Protein 5DE3 (pdb70)

Organism: Chlamydomonas reinhardtii (NCBI:txid3055)

Secondary structure (DSSP, 8-state):
-EEEEE--TTSSHHHHHHHHTT---TT----SSEEEEEEEETTEEEEEEEE---GGGGGGGGGG-TT--EEEEEEETT-GGGHHHHHHHHHHHHT-GGGTT--EEEEEE-TTSTTPPPHHHHHHHTTGGG--SS-EEEEE--TTT-TTHHHHHHHHHHHHS-----

Structure (mmCIF, N/CA/C/O backbone):
data_5DE3
#
_entry.id   5DE3
#
_cell.length_a   41.840
_cell.length_b   43.330
_cell.length_c   80.850
_cell.angle_alpha   90.000
_cell.angle_beta   90.000
_cell.angle_gamma   90.000
#
_symmetry.space_group_name_H-M   'P 21 21 21'
#
loop_
_entity.id
_entity.type
_entity.pdbx_description
1 polymer 'ADP-ribosylation factor-like protein 3'
2 non-polymer 'PHOSPHOAMINOPHOSPHONIC ACID-GUANYLATE ESTER'
3 non-polymer 'MAGNESIUM ION'
4 water water
#
loop_
_atom_site.group_PDB
_atom_site.id
_atom_site.type_symbol
_atom_site.label_atom_id
_atom_site.label_alt_id
_atom_site.label_comp_id
_atom_site.label_asym_id
_atom_site.label_entity_id
_atom_site.label_seq_id
_atom_site.pdbx_PDB_ins_code
_atom_site.Cartn_x
_atom_site.Cartn_y
_atom_site.Cartn_z
_atom_site.occupancy
_atom_site.B_iso_or_equiv
_atom_site.auth_seq_id
_atom_site.auth_comp_id
_atom_site.auth_asym_id
_atom_site.auth_atom_id
_atom_site.pdbx_PDB_model_num
ATOM 1 N N . ALA A 1 1 ? 12.883 54.496 -1.913 1.00 31.97 17 ALA A N 1
ATOM 2 C CA . ALA A 1 1 ? 13.788 53.679 -1.102 1.00 28.42 17 ALA A CA 1
ATOM 3 C C . ALA A 1 1 ? 13.164 52.327 -0.787 1.00 26.07 17 ALA A C 1
ATOM 4 O O . ALA A 1 1 ? 11.961 52.242 -0.561 1.00 27.38 17 ALA A O 1
ATOM 6 N N . ARG A 1 2 ? 13.983 51.278 -0.775 1.00 22.42 18 ARG A N 1
ATOM 7 C CA . ARG A 1 2 ? 13.520 49.927 -0.467 1.00 22.19 18 ARG A CA 1
ATOM 8 C C . ARG A 1 2 ? 13.785 49.609 1.003 1.00 20.46 18 ARG A C 1
ATOM 9 O O . ARG A 1 2 ? 14.933 49.641 1.454 1.00 22.46 18 ARG A O 1
ATOM 17 N N . ILE A 1 3 ? 12.702 49.327 1.728 1.00 18.92 19 ILE A N 1
ATOM 18 C CA . ILE A 1 3 ? 12.730 49.067 3.178 1.00 20.50 19 ILE A CA 1
ATOM 19 C C . ILE A 1 3 ? 12.422 47.600 3.462 1.00 20.07 19 ILE A C 1
ATOM 20 O O . ILE A 1 3 ? 11.465 47.046 2.926 1.00 20.30 19 ILE A O 1
ATOM 25 N N . LEU A 1 4 ? 13.240 46.961 4.292 1.00 18.21 20 LEU A N 1
ATOM 26 C CA . LEU A 1 4 ? 13.046 45.567 4.667 1.00 17.66 20 LEU A CA 1
ATOM 27 C C . LEU A 1 4 ? 12.634 45.479 6.145 1.00 16.40 20 LEU A C 1
ATOM 28 O O . LEU A 1 4 ? 13.327 46.059 7.001 1.00 17.22 20 LEU A O 1
ATOM 33 N N . VAL A 1 5 ? 11.533 44.786 6.444 1.00 17.41 21 VAL A N 1
ATOM 34 C CA . VAL A 1 5 ? 11.027 44.628 7.825 1.00 15.78 21 VAL A CA 1
ATOM 35 C C . VAL A 1 5 ? 11.148 43.165 8.275 1.00 17.73 21 VAL A C 1
ATOM 36 O O . VAL A 1 5 ? 10.500 42.265 7.709 1.00 17.99 21 VAL A O 1
ATOM 40 N N . LEU A 1 6 ? 12.005 42.938 9.277 1.00 14.70 22 LEU A N 1
ATOM 41 C CA . LEU A 1 6 ? 12.291 41.611 9.823 1.00 15.10 22 LEU A CA 1
ATOM 42 C C . LEU A 1 6 ? 12.034 41.581 11.341 1.00 14.54 22 LEU A C 1
ATOM 43 O O . LEU A 1 6 ? 11.732 42.617 11.953 1.00 13.64 22 LEU A O 1
ATOM 48 N N . GLY A 1 7 ? 12.159 40.392 11.937 1.00 14.58 23 GLY A N 1
ATOM 49 C CA . GLY A 1 7 ? 11.836 40.153 13.341 1.00 17.12 23 GLY A CA 1
ATOM 50 C C . GLY A 1 7 ? 11.135 38.808 13.533 1.00 15.89 23 GLY A C 1
ATOM 51 O O . GLY A 1 7 ? 10.624 38.236 12.552 1.00 16.36 23 GLY A O 1
ATOM 52 N N . LEU A 1 8 ? 11.124 38.280 14.760 1.00 17.15 24 LEU A N 1
ATOM 53 C CA . LEU A 1 8 ? 10.483 36.980 15.024 1.00 18.17 24 LEU A CA 1
ATOM 54 C C . LEU A 1 8 ? 8.977 36.978 14.698 1.00 19.65 24 LEU A C 1
ATOM 55 O O . LEU A 1 8 ? 8.325 38.031 14.663 1.00 18.72 24 LEU A O 1
ATOM 60 N N . ASP A 1 9 ? 8.441 35.783 14.463 1.00 22.53 25 ASP A N 1
ATOM 61 C CA . ASP A 1 9 ? 6.989 35.605 14.392 1.00 21.19 25 ASP A CA 1
ATOM 62 C C . ASP A 1 9 ? 6.323 36.199 15.643 1.00 22.68 25 ASP A C 1
ATOM 63 O O . ASP A 1 9 ? 6.894 36.133 16.743 1.00 22.80 25 ASP A O 1
ATOM 68 N N . ASN A 1 10 ? 5.153 36.815 15.449 1.00 21.58 26 ASN A N 1
ATOM 69 C CA . ASN A 1 10 ? 4.329 37.433 16.496 1.00 21.49 26 ASN A CA 1
ATOM 70 C C . ASN A 1 10 ? 4.837 38.787 17.043 1.00 20.38 26 ASN A C 1
ATOM 71 O O . ASN A 1 10 ? 4.245 39.338 17.973 1.00 21.19 26 ASN A O 1
ATOM 76 N N . ALA A 1 11 ? 5.907 39.340 16.459 1.00 18.35 27 ALA A N 1
ATOM 77 C CA . ALA A 1 11 ? 6.484 40.603 16.961 1.00 17.11 27 ALA A CA 1
ATOM 78 C C . ALA A 1 11 ? 5.610 41.813 16.656 1.00 17.79 27 ALA A C 1
ATOM 79 O O . ALA A 1 11 ? 5.616 42.805 17.408 1.00 17.14 27 ALA A O 1
ATOM 81 N N . GLY A 1 12 ? 4.873 41.716 15.546 1.00 18.89 28 GLY A N 1
ATOM 82 C CA . GLY A 1 12 ? 3.943 42.755 15.129 1.00 20.95 28 GLY A CA 1
ATOM 83 C C . GLY A 1 12 ? 4.274 43.492 13.838 1.00 18.04 28 GLY A C 1
ATOM 84 O O . GLY A 1 12 ? 3.821 44.626 13.634 1.00 20.73 28 GLY A O 1
ATOM 85 N N . LYS A 1 13 ? 5.036 42.842 12.968 1.00 18.49 29 LYS A N 1
ATOM 86 C CA . LYS A 1 13 ? 5.478 43.434 11.701 1.00 17.68 29 LYS A CA 1
ATOM 87 C C . LYS A 1 13 ? 4.319 43.855 10.775 1.00 20.01 29 LYS A C 1
ATOM 88 O O . LYS A 1 13 ? 4.303 44.976 10.249 1.00 20.18 29 LYS A O 1
ATOM 94 N N . THR A 1 14 ? 3.354 42.961 10.580 1.00 21.81 30 THR A N 1
ATOM 95 C CA . THR A 1 14 ? 2.260 43.242 9.658 1.00 22.16 30 THR A CA 1
ATOM 96 C C . THR A 1 14 ? 1.296 44.283 10.246 1.00 22.42 30 THR A C 1
ATOM 97 O O . THR A 1 14 ? 0.770 45.143 9.523 1.00 22.81 30 THR A O 1
ATOM 101 N N . THR A 1 15 ? 1.086 44.222 11.559 1.00 21.10 31 THR A N 1
ATOM 102 C CA . THR A 1 15 ? 0.264 45.211 12.245 1.00 22.79 31 THR A CA 1
ATOM 103 C C . THR A 1 15 ? 0.857 46.624 12.104 1.00 22.22 31 THR A C 1
ATOM 104 O O . THR A 1 15 ? 0.117 47.586 11.855 1.00 23.60 31 THR A O 1
ATOM 108 N N . ILE A 1 16 ? 2.187 46.752 12.210 1.00 21.23 32 ILE A N 1
ATOM 109 C CA . ILE A 1 16 ? 2.838 48.051 12.041 1.00 21.57 32 ILE A CA 1
ATOM 110 C C . ILE A 1 16 ? 2.609 48.564 10.616 1.00 23.82 32 ILE A C 1
ATOM 111 O O . ILE A 1 16 ? 2.255 49.728 10.418 1.00 23.17 32 ILE A O 1
ATOM 116 N N . LEU A 1 17 ? 2.779 47.692 9.632 1.00 22.44 33 LEU A N 1
ATOM 117 C CA . LEU A 1 17 ? 2.620 48.110 8.240 1.00 25.33 33 LEU A CA 1
ATOM 118 C C . LEU A 1 17 ? 1.185 48.584 7.954 1.00 28.90 33 LEU A C 1
ATOM 119 O O . LEU A 1 17 ? 0.987 49.617 7.315 1.00 26.77 33 LEU A O 1
ATOM 124 N N . LYS A 1 18 ? 0.191 47.857 8.457 1.00 27.71 34 LYS A N 1
ATOM 125 C CA . LYS A 1 18 ? -1.208 48.255 8.251 1.00 30.32 34 LYS A CA 1
ATOM 126 C C . LYS A 1 18 ? -1.557 49.533 9.018 1.00 34.82 34 LYS A C 1
ATOM 127 O O . LYS A 1 18 ? -2.334 50.357 8.541 1.00 32.98 34 LYS A O 1
ATOM 133 N N . ALA A 1 19 ? -0.976 49.702 10.201 1.00 26.87 35 ALA A N 1
ATOM 134 C CA . ALA A 1 19 ? -1.137 50.938 10.950 1.00 27.09 35 ALA A CA 1
ATOM 135 C C . ALA A 1 19 ? -0.576 52.137 10.175 1.00 30.81 35 ALA A C 1
ATOM 136 O O . ALA A 1 19 ? -1.185 53.208 10.158 1.00 33.06 35 ALA A O 1
ATOM 138 N N . LEU A 1 20 ? 0.579 51.959 9.532 1.00 27.85 36 LEU A N 1
ATOM 139 C CA . LEU A 1 20 ? 1.166 53.012 8.703 1.00 29.65 36 LEU A CA 1
ATOM 140 C C . LEU A 1 20 ? 0.296 53.297 7.487 1.00 34.02 36 LEU A C 1
ATOM 141 O O . LEU A 1 20 ? 0.298 54.408 6.959 1.00 35.88 36 LEU A O 1
ATOM 146 N N . SER A 1 21 ? -0.424 52.270 7.044 1.00 33.75 37 SER A N 1
ATOM 147 C CA . SER A 1 21 ? -1.279 52.356 5.861 1.00 36.71 37 SER A CA 1
ATOM 148 C C . SER A 1 21 ? -2.714 52.766 6.200 1.00 44.52 37 SER A C 1
ATOM 149 O O . SER A 1 21 ? -3.578 52.784 5.320 1.00 48.85 37 SER A O 1
ATOM 152 N N . GLU A 1 22 ? -2.950 53.084 7.472 1.00 48.40 38 GLU A N 1
ATOM 153 C CA . GLU A 1 22 ? -4.253 53.520 7.961 1.00 53.51 38 GLU A CA 1
ATOM 154 C C . GLU A 1 22 ? -5.350 52.495 7.729 1.00 55.74 38 GLU A C 1
ATOM 155 O O . GLU A 1 22 ? -6.480 52.878 7.447 1.00 61.45 38 GLU A O 1
ATOM 161 N N . GLU A 1 23 ? -5.043 51.204 7.834 1.00 53.06 39 GLU A N 1
ATOM 162 C CA . GLU A 1 23 ? -6.036 50.174 7.530 1.00 56.39 39 GLU A CA 1
ATOM 163 C C . GLU A 1 23 ? -6.307 49.301 8.762 1.00 58.21 39 GLU A C 1
ATOM 164 O O . GLU A 1 23 ? -5.710 49.500 9.831 1.00 52.87 39 GLU A O 1
ATOM 170 N N . ASP A 1 24 ? -7.187 48.314 8.592 1.00 56.43 40 ASP A N 1
ATOM 171 C CA . ASP A 1 24 ? -7.781 47.571 9.697 1.00 56.90 40 ASP A CA 1
ATOM 172 C C . ASP A 1 24 ? -6.899 46.401 10.123 1.00 54.83 40 ASP A C 1
ATOM 173 O O . ASP A 1 24 ? 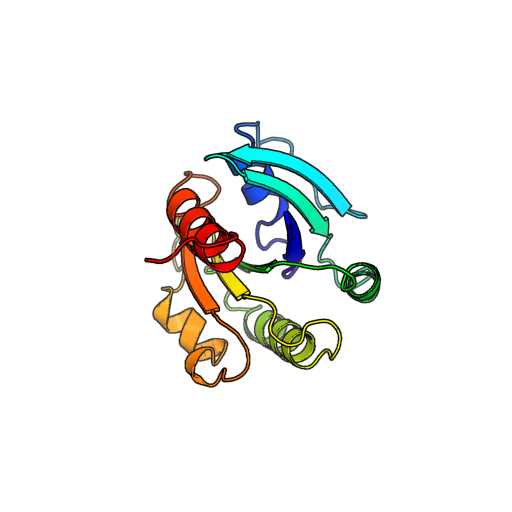-6.559 45.528 9.322 1.00 55.09 40 ASP A O 1
ATOM 178 N N . ILE A 1 25 ? -6.537 46.394 11.402 1.00 53.45 41 ILE A N 1
ATOM 179 C CA . ILE A 1 25 ? -5.684 45.346 11.944 1.00 51.86 41 ILE A CA 1
ATOM 180 C C . ILE A 1 25 ? -6.461 44.178 12.569 1.00 55.85 41 ILE A C 1
ATOM 181 O O . ILE A 1 25 ? -5.851 43.188 12.943 1.00 54.18 41 ILE A O 1
ATOM 186 N N . THR A 1 26 ? -7.788 44.287 12.668 1.00 62.05 42 THR A N 1
ATOM 187 C CA . THR A 1 26 ? -8.622 43.207 13.220 1.00 64.10 42 THR A CA 1
ATOM 188 C C . THR A 1 26 ? -8.411 41.878 12.505 1.00 64.72 42 THR A C 1
ATOM 189 O O . THR A 1 26 ? -8.489 40.816 13.117 1.00 63.22 42 THR A O 1
ATOM 193 N N . THR A 1 27 ? -8.160 41.945 11.203 1.00 55.48 43 THR A N 1
ATOM 194 C CA . THR A 1 27 ? -8.220 40.770 10.343 1.00 54.06 43 THR A CA 1
ATOM 195 C C . THR A 1 27 ? -6.854 40.228 9.921 1.00 49.83 43 THR A C 1
ATOM 196 O O . THR A 1 27 ? -6.749 39.533 8.913 1.00 50.62 43 THR A O 1
ATOM 200 N N . ILE A 1 28 ? -5.815 40.531 10.692 1.00 49.17 44 ILE A N 1
ATOM 201 C CA . ILE A 1 28 ? -4.461 40.092 10.354 1.00 45.22 44 ILE A CA 1
ATOM 202 C C . ILE A 1 28 ? -4.195 38.650 10.798 1.00 37.56 44 ILE A C 1
ATOM 203 O O . ILE A 1 28 ? -4.523 38.258 11.918 1.00 41.98 44 ILE A O 1
ATOM 208 N N . THR A 1 29 ? -3.615 37.862 9.901 1.00 37.07 45 THR A N 1
ATOM 209 C CA . THR A 1 29 ? -3.246 36.486 10.198 1.00 36.97 45 THR A CA 1
ATOM 210 C C . THR A 1 29 ? -1.734 36.319 9.990 1.00 36.68 45 THR A C 1
ATOM 211 O O . THR A 1 29 ? -1.116 37.147 9.315 1.00 31.39 45 THR A O 1
ATOM 215 N N . PRO A 1 30 ? -1.131 35.267 10.580 1.00 36.35 46 PRO A N 1
ATOM 216 C CA . PRO A 1 30 ? 0.305 35.037 10.366 1.00 33.68 46 PRO A CA 1
ATOM 217 C C . PRO A 1 30 ? 0.690 35.028 8.892 1.00 34.93 46 PRO A C 1
ATOM 218 O O . PRO A 1 30 ? -0.03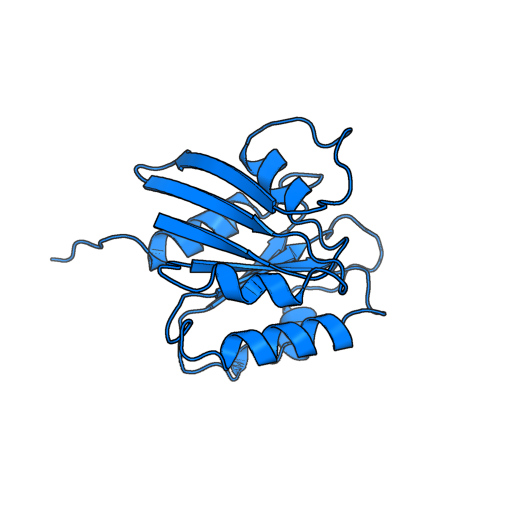2 34.475 8.060 1.00 36.87 46 PRO A O 1
ATOM 222 N N . THR A 1 31 ? 1.824 35.640 8.579 1.00 29.55 47 THR A N 1
ATOM 223 C CA . THR A 1 31 ? 2.254 35.804 7.197 1.00 28.89 47 THR A CA 1
ATOM 224 C C . THR A 1 31 ? 3.014 34.577 6.685 1.00 35.09 47 THR A C 1
ATOM 225 O O . THR A 1 31 ? 4.116 34.272 7.147 1.00 31.72 47 THR A O 1
ATOM 229 N N . GLN A 1 32 ? 2.415 33.878 5.723 1.00 43.87 48 GLN A N 1
ATOM 230 C CA . GLN A 1 32 ? 2.994 32.653 5.176 1.00 46.42 48 GLN A CA 1
ATOM 231 C C . GLN A 1 32 ? 4.201 32.906 4.276 1.00 44.64 48 GLN A C 1
ATOM 232 O O . GLN A 1 32 ? 5.155 32.119 4.273 1.00 46.37 48 GLN A O 1
ATOM 238 N N . GLY A 1 33 ? 4.157 34.002 3.520 1.00 38.33 49 GLY A N 1
ATOM 239 C CA . GLY A 1 33 ? 5.251 34.373 2.645 1.00 34.32 49 GLY A CA 1
ATOM 240 C C . GLY A 1 33 ? 5.732 35.764 3.003 1.00 35.24 49 GLY A C 1
ATOM 241 O O . GLY A 1 33 ? 6.459 35.946 3.987 1.00 26.95 49 GLY A O 1
ATOM 242 N N . PHE A 1 34 ? 5.330 36.751 2.208 1.00 29.19 50 PHE A N 1
ATOM 243 C CA . PHE A 1 34 ? 5.633 38.141 2.526 1.00 27.15 50 PHE A CA 1
ATOM 244 C C . PHE A 1 34 ? 4.595 39.111 1.973 1.00 31.90 50 PHE A C 1
ATOM 245 O O . PHE A 1 34 ? 3.775 38.744 1.122 1.00 29.84 50 PHE A O 1
ATOM 253 N N . ASN A 1 35 ? 4.615 40.338 2.490 1.00 29.49 51 ASN A N 1
ATOM 254 C CA . ASN A 1 35 ? 3.736 41.403 2.011 1.00 29.54 51 ASN A CA 1
ATOM 255 C C . ASN A 1 35 ? 4.535 42.558 1.413 1.00 29.70 51 ASN A C 1
ATOM 256 O O . ASN A 1 35 ? 5.642 42.860 1.867 1.00 26.21 51 ASN A O 1
ATOM 261 N N . ILE A 1 36 ? 3.980 43.208 0.392 1.00 24.27 52 ILE A N 1
ATOM 262 C CA . ILE A 1 36 ? 4.560 44.437 -0.138 1.00 23.51 52 ILE A CA 1
ATOM 263 C C . ILE A 1 36 ? 3.532 45.582 -0.070 1.00 28.77 52 ILE A C 1
ATOM 264 O O . ILE A 1 36 ? 2.345 45.393 -0.397 1.00 29.32 52 ILE A O 1
ATOM 269 N N . LYS A 1 37 ? 3.979 46.758 0.371 1.00 22.59 53 LYS A N 1
ATOM 270 C CA . LYS A 1 37 ? 3.138 47.960 0.383 1.00 25.49 53 LYS A CA 1
ATOM 271 C C . LYS A 1 37 ? 3.937 49.182 -0.076 1.00 26.24 53 LYS A C 1
ATOM 272 O O . LYS A 1 37 ? 5.056 49.414 0.391 1.00 24.36 53 LYS A O 1
ATOM 278 N N . SER A 1 38 ? 3.373 49.961 -0.998 1.00 28.81 54 SER A N 1
ATOM 279 C CA . SER A 1 38 ? 3.976 51.230 -1.403 1.00 29.10 54 SER A CA 1
ATOM 280 C C . SER A 1 38 ? 3.347 52.375 -0.621 1.00 34.78 54 SER A C 1
ATOM 281 O O . SER A 1 38 ? 2.121 52.455 -0.510 1.00 34.46 54 SER A O 1
ATOM 284 N N . LEU A 1 39 ? 4.188 53.255 -0.085 1.00 25.98 55 LEU A N 1
ATOM 285 C CA . LEU A 1 39 ? 3.744 54.341 0.783 1.00 31.87 55 LEU A CA 1
ATOM 286 C C . LEU A 1 39 ? 4.421 55.660 0.393 1.00 34.66 55 LEU A C 1
ATOM 287 O O . LEU A 1 39 ? 5.643 55.727 0.302 1.00 28.93 55 LEU A O 1
ATOM 292 N N . SER A 1 40 ? 3.644 56.712 0.157 1.00 38.49 56 SER A N 1
ATOM 293 C CA . SER A 1 40 ? 4.248 58.013 -0.151 1.00 40.90 56 SER A CA 1
ATOM 294 C C . SER A 1 40 ? 4.031 59.038 0.964 1.00 47.46 56 SER A C 1
ATOM 295 O O . SER A 1 40 ? 2.901 59.450 1.221 1.00 50.63 56 SER A O 1
ATOM 298 N N . ARG A 1 41 ? 5.117 59.457 1.612 1.00 42.80 57 ARG A N 1
ATOM 299 C CA . ARG A 1 41 ? 5.041 60.433 2.700 1.00 50.14 57 ARG A CA 1
ATOM 300 C C . ARG A 1 41 ? 6.211 61.423 2.681 1.00 52.17 57 ARG A C 1
ATOM 301 O O . ARG A 1 41 ? 7.365 61.028 2.506 1.00 50.01 57 ARG A O 1
ATOM 309 N N . ASP A 1 42 ? 5.899 62.706 2.863 1.00 59.22 58 ASP A N 1
ATOM 310 C CA . ASP A 1 42 ? 6.904 63.761 3.033 1.00 58.27 58 ASP A CA 1
ATOM 311 C C . ASP A 1 42 ? 7.904 63.863 1.881 1.00 55.20 58 ASP A C 1
ATOM 312 O O . ASP A 1 42 ? 9.083 64.142 2.098 1.00 52.96 58 ASP A O 1
ATOM 317 N N . GLY A 1 43 ? 7.431 63.645 0.659 1.00 43.33 59 GLY A N 1
ATOM 318 C CA . GLY A 1 43 ? 8.283 63.743 -0.512 1.00 41.55 59 GLY A CA 1
ATOM 319 C C . GLY A 1 43 ? 9.096 62.492 -0.776 1.00 43.19 59 GLY A C 1
ATOM 320 O O . GLY A 1 43 ? 10.040 62.508 -1.568 1.00 45.33 59 GLY A O 1
ATOM 321 N N . PHE A 1 44 ? 8.727 61.399 -0.117 1.00 42.51 60 PHE A N 1
ATOM 322 C CA . PHE A 1 44 ? 9.463 60.148 -0.251 1.00 42.22 60 PHE A CA 1
ATOM 323 C C . PHE A 1 44 ? 8.594 59.013 -0.778 1.00 38.54 60 PHE A C 1
ATOM 324 O O . PHE A 1 44 ? 7.422 58.902 -0.429 1.00 42.96 60 PHE A O 1
ATOM 332 N N . ASN A 1 45 ? 9.181 58.171 -1.619 1.00 37.82 61 ASN A N 1
ATOM 333 C CA . ASN A 1 45 ? 8.500 56.981 -2.111 1.00 36.91 61 ASN A CA 1
ATOM 334 C C . ASN A 1 45 ? 9.096 55.738 -1.457 1.00 36.77 61 ASN A C 1
ATOM 335 O O . ASN A 1 45 ? 10.210 55.339 -1.789 1.00 36.35 61 ASN A O 1
ATOM 340 N N . LEU A 1 46 ? 8.360 55.135 -0.526 1.00 30.47 62 LEU A N 1
ATOM 341 C CA . LEU A 1 46 ? 8.832 53.930 0.156 1.00 30.39 62 LEU A CA 1
ATOM 342 C C . LEU A 1 46 ? 8.179 52.672 -0.391 1.00 29.05 62 LEU A C 1
ATOM 343 O O . LEU A 1 46 ? 6.954 52.600 -0.511 1.00 34.26 62 LEU A O 1
ATOM 348 N N . LYS A 1 47 ? 9.000 51.683 -0.714 1.00 21.69 63 LYS A N 1
ATOM 349 C CA . LYS A 1 47 ? 8.518 50.361 -1.062 1.00 22.96 63 LYS A CA 1
ATOM 350 C C . LYS A 1 47 ? 8.910 49.411 0.067 1.00 21.84 63 LYS A C 1
ATOM 351 O O . LYS A 1 47 ? 10.102 49.143 0.274 1.00 22.0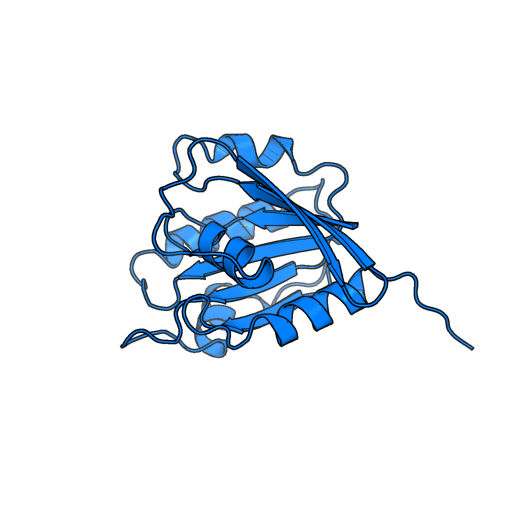0 63 LYS A O 1
ATOM 357 N N . ILE A 1 48 ? 7.912 48.909 0.788 1.00 21.64 64 ILE A N 1
ATOM 358 C CA . ILE A 1 48 ? 8.174 48.188 2.040 1.00 18.74 64 ILE A CA 1
ATOM 359 C C . ILE A 1 48 ? 7.864 46.698 1.927 1.00 20.20 64 ILE A C 1
ATOM 360 O O . ILE A 1 48 ? 6.745 46.305 1.550 1.00 23.17 64 ILE A O 1
ATOM 365 N N . TRP A 1 49 ? 8.863 45.879 2.272 1.00 20.85 65 TRP A N 1
ATOM 366 C CA . TRP A 1 49 ? 8.772 44.431 2.251 1.00 22.05 65 TRP A CA 1
ATOM 367 C C . TRP A 1 49 ? 8.680 43.864 3.685 1.00 21.78 65 TRP A C 1
ATOM 368 O O . TRP A 1 49 ? 9.625 44.013 4.467 1.00 23.38 65 TRP A O 1
ATOM 379 N N . ASP A 1 50 ? 7.551 43.236 4.024 1.00 22.24 66 ASP A N 1
ATOM 380 C CA . ASP A 1 50 ? 7.287 42.635 5.343 1.00 23.44 66 ASP A CA 1
ATOM 381 C C . ASP A 1 50 ? 7.347 41.100 5.236 1.00 25.08 66 ASP A C 1
ATOM 382 O O . ASP A 1 50 ? 6.430 40.486 4.685 1.00 27.55 66 ASP A O 1
ATOM 387 N N . ILE A 1 51 ? 8.428 40.484 5.728 1.00 21.66 67 ILE A N 1
ATOM 388 C CA . ILE A 1 51 ? 8.660 39.044 5.527 1.00 22.40 67 ILE A CA 1
ATOM 389 C C . ILE A 1 51 ? 8.195 38.230 6.735 1.00 25.81 67 ILE A C 1
ATOM 390 O O . ILE A 1 51 ? 8.451 38.618 7.877 1.00 26.15 67 ILE A O 1
ATOM 395 N N . GLY A 1 52 ? 7.534 37.096 6.504 1.00 24.49 68 GLY A N 1
ATOM 396 C CA . GLY A 1 52 ? 7.073 36.255 7.604 1.00 24.87 68 GLY A CA 1
ATOM 397 C C . GLY A 1 52 ? 8.222 35.770 8.479 1.00 21.52 68 GLY A C 1
ATOM 398 O O . GLY A 1 52 ? 9.302 35.492 7.963 1.00 22.98 68 GLY A O 1
ATOM 399 N N . GLY A 1 53 ? 7.995 35.674 9.790 1.00 21.18 69 GLY A N 1
ATOM 400 C CA . GLY A 1 53 ? 9.074 35.368 10.728 1.00 22.72 69 GLY A CA 1
ATOM 401 C C . GLY A 1 53 ? 9.120 33.987 11.366 1.00 26.09 69 GLY A C 1
ATOM 402 O O . GLY A 1 53 ? 10.009 33.729 12.174 1.00 23.74 69 GLY A O 1
ATOM 403 N N . GLN A 1 54 ? 8.174 33.103 11.043 1.00 24.49 70 GLN A N 1
ATOM 404 C CA . GLN A 1 54 ? 8.219 31.734 11.575 1.00 26.24 70 GLN A CA 1
ATOM 405 C C . GLN A 1 54 ? 9.531 31.065 11.180 1.00 29.92 70 GLN A C 1
ATOM 406 O O . GLN A 1 54 ? 10.014 31.273 10.072 1.00 27.61 70 GLN A O 1
ATOM 412 N N . LYS A 1 55 ? 10.113 30.271 12.081 1.00 32.52 71 LYS A N 1
ATOM 413 C CA . LYS A 1 55 ? 11.451 29.715 11.850 1.00 32.03 71 LYS A CA 1
ATOM 414 C C . LYS A 1 55 ? 11.553 28.898 10.564 1.00 35.36 71 LYS A C 1
ATOM 415 O O . LYS A 1 55 ? 12.606 28.874 9.928 1.00 36.79 71 LYS A O 1
ATOM 421 N N . SER A 1 56 ? 10.458 28.243 10.185 1.00 36.98 72 SER A N 1
ATOM 422 C CA . SER A 1 56 ? 10.454 27.361 9.018 1.00 43.48 72 SER A CA 1
ATOM 423 C C . SER A 1 56 ? 10.700 28.109 7.710 1.00 39.79 72 SER A C 1
ATOM 424 O O . SER A 1 56 ? 11.218 27.536 6.749 1.00 43.44 72 SER A O 1
ATOM 427 N N . ILE A 1 57 ? 10.327 29.383 7.672 1.00 32.91 73 ILE A N 1
ATOM 428 C CA . ILE A 1 57 ? 10.487 30.178 6.460 1.00 34.50 73 ILE A CA 1
ATOM 429 C C . ILE A 1 57 ? 11.536 31.269 6.661 1.00 28.87 73 ILE A C 1
ATOM 430 O O . ILE A 1 57 ? 11.784 32.082 5.778 1.00 27.76 73 ILE A O 1
ATOM 435 N N . ARG A 1 58 ? 12.161 31.276 7.834 1.00 31.09 74 ARG A N 1
ATOM 436 C CA . ARG A 1 58 ? 13.203 32.256 8.130 1.00 26.41 74 ARG A CA 1
ATOM 437 C C . ARG A 1 58 ? 14.438 32.189 7.200 1.00 27.12 74 ARG A C 1
ATOM 438 O O . ARG A 1 58 ? 15.022 33.229 6.898 1.00 28.20 74 ARG A O 1
ATOM 446 N N . PRO A 1 59 ? 14.835 30.983 6.720 1.00 28.33 75 PRO A N 1
ATOM 447 C CA . PRO A 1 59 ? 15.940 30.990 5.750 1.00 31.39 75 PRO A CA 1
ATOM 448 C C . PRO A 1 59 ? 15.692 31.838 4.495 1.00 32.91 75 PRO A C 1
ATOM 449 O O . PRO A 1 59 ? 16.657 32.255 3.859 1.00 33.36 75 PRO A O 1
ATOM 453 N N . TYR A 1 60 ? 14.432 32.091 4.149 1.00 29.37 76 TYR A N 1
ATOM 454 C CA . TYR A 1 60 ? 14.121 32.902 2.969 1.00 31.18 76 TYR A CA 1
ATOM 455 C C . TYR A 1 60 ? 14.477 34.389 3.115 1.00 29.28 76 TYR A C 1
ATOM 456 O O . TYR A 1 60 ? 14.502 35.116 2.121 1.00 28.13 76 TYR A O 1
ATOM 465 N N . TRP A 1 61 ? 14.721 34.851 4.345 1.00 27.41 77 TRP A N 1
ATOM 466 C CA . TRP A 1 61 ? 15.059 36.259 4.575 1.00 23.25 77 TRP A CA 1
ATOM 467 C C . TRP A 1 61 ? 16.196 36.749 3.668 1.00 26.39 77 TRP A C 1
ATOM 468 O O . TRP A 1 61 ? 16.166 37.875 3.177 1.00 26.84 77 TRP A O 1
ATOM 479 N N . ARG A 1 62 ? 17.184 35.889 3.440 1.00 30.62 78 ARG A N 1
ATOM 480 C CA . ARG A 1 62 ? 18.389 36.280 2.712 1.00 29.71 78 ARG A CA 1
ATOM 481 C C . ARG A 1 62 ? 18.128 36.578 1.232 1.00 34.29 78 ARG A C 1
ATOM 482 O O . ARG A 1 62 ? 18.923 37.265 0.589 1.00 32.95 78 ARG A O 1
ATOM 490 N N . ASN A 1 63 ? 17.002 36.100 0.708 1.00 33.73 79 ASN A N 1
ATOM 491 C CA . ASN A 1 63 ? 16.603 36.408 -0.669 1.00 33.52 79 ASN A CA 1
ATOM 492 C C . ASN A 1 63 ? 16.452 37.900 -0.928 1.00 36.54 79 ASN A C 1
ATOM 493 O O . ASN A 1 63 ? 16.560 38.353 -2.065 1.00 39.30 79 ASN A O 1
ATOM 498 N N . TYR A 1 64 ? 16.182 38.661 0.128 1.00 27.65 80 TYR A N 1
ATOM 499 C CA . TYR A 1 64 ? 15.779 40.051 -0.030 1.00 31.64 80 TYR A CA 1
ATOM 500 C C . TYR A 1 64 ? 16.818 41.055 0.469 1.00 29.39 80 TYR A C 1
ATOM 501 O O . TYR A 1 64 ? 16.530 42.245 0.592 1.00 31.67 80 TYR A O 1
ATOM 510 N N . PHE A 1 65 ? 18.037 40.585 0.719 1.00 27.43 81 PHE A N 1
ATOM 511 C CA . PHE A 1 65 ? 19.097 41.457 1.230 1.00 28.41 81 PHE A CA 1
ATOM 512 C C . PHE A 1 65 ? 19.631 42.422 0.163 1.00 30.70 81 PHE A C 1
ATOM 513 O O . PHE A 1 65 ? 20.067 43.524 0.483 1.00 27.44 81 PHE A O 1
ATOM 521 N N . ASP A 1 66 ? 19.603 42.009 -1.102 1.00 33.21 82 ASP A N 1
ATOM 522 C CA . ASP A 1 66 ? 20.123 42.845 -2.191 1.00 36.17 82 ASP A CA 1
ATOM 523 C C . ASP A 1 66 ? 19.316 44.132 -2.386 1.00 33.31 82 ASP A C 1
ATOM 524 O O . ASP A 1 66 ? 18.089 44.115 -2.346 1.00 36.88 82 ASP A O 1
ATOM 529 N N . GLN A 1 67 ? 20.020 45.242 -2.596 1.00 37.67 83 GLN A N 1
ATOM 530 C CA . GLN A 1 67 ? 19.395 46.545 -2.843 1.00 40.17 83 GLN A CA 1
ATOM 531 C C . GLN A 1 67 ? 18.475 46.996 -1.707 1.00 38.40 83 GLN A C 1
ATOM 532 O O . GLN A 1 67 ? 17.425 47.594 -1.942 1.00 34.82 83 GLN A O 1
ATOM 538 N N . THR A 1 68 ? 18.873 46.701 -0.476 1.00 32.74 84 THR A N 1
ATOM 539 C CA . THR A 1 68 ? 18.145 47.186 0.695 1.00 30.14 84 THR A CA 1
ATOM 540 C C . THR A 1 68 ? 18.715 48.532 1.099 1.00 22.38 84 THR A C 1
ATOM 541 O O . THR A 1 68 ? 19.932 48.674 1.245 1.00 28.25 84 THR A O 1
ATOM 545 N N . ASP A 1 69 ? 17.849 49.523 1.287 1.00 21.01 85 ASP A N 1
ATOM 546 C CA . ASP A 1 69 ? 18.306 50.848 1.690 1.00 22.97 85 ASP A CA 1
ATOM 547 C C . ASP A 1 69 ? 18.193 51.107 3.216 1.00 19.59 85 ASP A C 1
ATOM 548 O O . ASP A 1 69 ? 18.919 51.942 3.758 1.00 20.27 85 ASP A O 1
ATOM 553 N N . ALA A 1 70 ? 17.287 50.393 3.891 1.00 19.58 86 ALA A N 1
ATOM 554 C CA . ALA A 1 70 ? 17.139 50.490 5.359 1.00 16.95 86 ALA A CA 1
ATOM 555 C C . ALA A 1 70 ? 16.504 49.210 5.908 1.00 17.46 86 ALA A C 1
ATOM 556 O O . ALA A 1 70 ? 15.669 48.579 5.229 1.00 17.47 86 ALA A O 1
ATOM 558 N N . LEU A 1 71 ? 16.901 48.839 7.130 1.00 15.06 87 LEU A N 1
ATOM 559 C CA . LEU A 1 71 ? 16.400 47.654 7.833 1.00 15.74 87 LEU A CA 1
ATOM 560 C C . LEU A 1 71 ? 15.597 48.076 9.072 1.00 14.33 87 LEU A C 1
ATOM 561 O O . LEU A 1 71 ? 16.124 48.807 9.919 1.00 15.52 87 LEU A O 1
ATOM 566 N N . ILE A 1 72 ? 14.340 47.641 9.159 1.00 13.30 88 ILE A N 1
ATOM 567 C CA . ILE A 1 72 ? 13.508 47.792 10.377 1.00 13.42 88 ILE A CA 1
ATOM 568 C C . ILE A 1 72 ? 13.430 46.418 11.064 1.00 13.59 88 ILE A C 1
ATOM 569 O O . ILE A 1 72 ? 13.003 45.422 10.441 1.00 15.25 88 ILE A O 1
ATOM 574 N N . TYR A 1 73 ? 13.843 46.339 12.326 1.00 12.71 89 TYR A N 1
ATOM 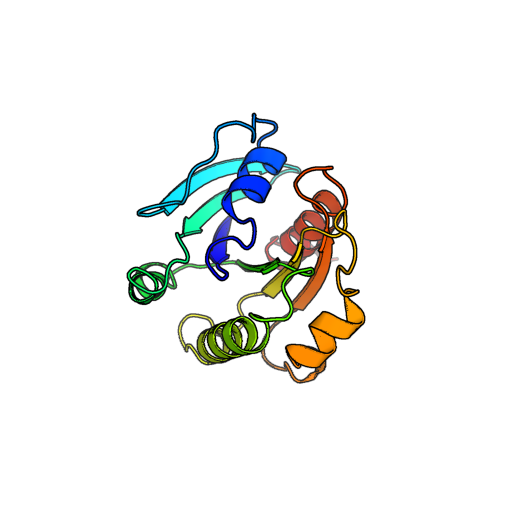575 C CA . TYR A 1 73 ? 13.793 45.081 13.092 1.00 13.17 89 TYR A CA 1
ATOM 576 C C . TYR A 1 73 ? 12.784 45.278 14.229 1.00 12.17 89 TYR A C 1
ATOM 577 O O . TYR A 1 73 ? 12.944 46.196 15.047 1.00 14.03 89 TYR A O 1
ATOM 586 N N . VAL A 1 74 ? 11.740 44.449 14.273 1.00 13.55 90 VAL A N 1
ATOM 587 C CA . VAL A 1 74 ? 10.645 44.590 15.231 1.00 14.42 90 VAL A CA 1
ATOM 588 C C . VAL A 1 74 ? 10.789 43.542 16.340 1.00 16.45 90 VAL A C 1
ATOM 589 O O . VAL A 1 74 ? 11.055 42.362 16.057 1.00 14.18 90 VAL A O 1
ATOM 593 N N . ILE A 1 75 ? 10.600 43.970 17.593 1.00 14.79 91 ILE A N 1
ATOM 594 C CA . ILE A 1 75 ? 10.632 43.040 18.728 1.00 15.75 91 ILE A CA 1
ATOM 595 C C . ILE A 1 75 ? 9.413 43.235 19.652 1.00 16.72 91 ILE A C 1
ATOM 596 O O . ILE A 1 75 ? 8.956 44.364 19.895 1.00 18.69 91 ILE A O 1
ATOM 601 N N . ASP A 1 76 ? 8.856 42.112 20.122 1.00 17.43 92 ASP A N 1
ATOM 602 C CA . ASP A 1 76 ? 7.778 42.120 21.114 1.00 20.16 92 ASP A CA 1
ATOM 603 C C . ASP A 1 76 ? 8.381 42.447 22.489 1.00 19.23 92 ASP A C 1
ATOM 604 O O . ASP A 1 76 ? 9.053 41.600 23.101 1.00 20.53 92 ASP A O 1
ATOM 609 N N . SER A 1 77 ? 8.149 43.671 22.968 1.00 17.92 93 SER A N 1
ATOM 610 C CA . SER A 1 77 ? 8.764 44.128 24.218 1.00 19.34 93 SER A CA 1
ATOM 611 C C . SER A 1 77 ? 8.212 43.419 25.457 1.00 20.96 93 SER A C 1
ATOM 612 O O . SER A 1 77 ? 8.827 43.483 26.515 1.00 22.73 93 SER A O 1
ATOM 615 N N . ALA A 1 78 ? 7.064 42.757 25.325 1.00 23.80 94 ALA A N 1
ATOM 616 C CA . ALA A 1 78 ? 6.414 42.136 26.479 1.00 26.65 94 ALA A CA 1
ATOM 617 C C . ALA A 1 78 ? 6.666 40.628 26.539 1.00 28.09 94 ALA A C 1
ATOM 618 O O . ALA A 1 78 ? 6.261 39.971 27.497 1.00 32.66 94 ALA A O 1
ATOM 620 N N . ASP A 1 79 ? 7.348 40.081 25.533 1.00 24.39 95 ASP A N 1
ATOM 621 C CA . ASP A 1 79 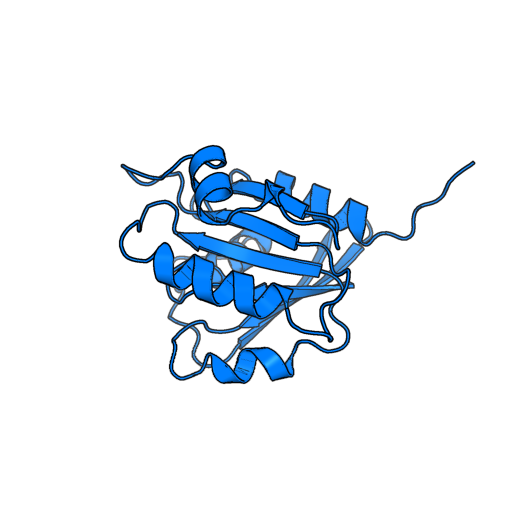? 7.635 38.646 25.500 1.00 27.18 95 ASP A CA 1
ATOM 622 C C . ASP A 1 79 ? 9.112 38.360 25.826 1.00 28.36 95 ASP A C 1
ATOM 623 O O . ASP A 1 79 ? 9.947 38.163 24.933 1.00 25.92 95 ASP A O 1
ATOM 628 N N . SER A 1 80 ? 9.429 38.323 27.114 1.00 27.34 96 SER A N 1
ATOM 629 C CA . SER A 1 80 ? 10.823 38.168 27.549 1.00 28.04 96 SER A CA 1
ATOM 630 C C . SER A 1 80 ? 11.366 36.754 27.324 1.00 27.91 96 SER A C 1
ATOM 631 O O . SER A 1 80 ? 12.586 36.557 27.268 1.00 33.54 96 SER A O 1
ATOM 634 N N . LYS A 1 81 ? 10.476 35.781 27.167 1.00 32.64 97 LYS A N 1
ATOM 635 C CA . LYS A 1 81 ? 10.884 34.401 26.900 1.00 37.53 97 LYS A CA 1
ATOM 636 C C . LYS A 1 81 ? 11.551 34.238 25.527 1.00 32.90 97 LYS A C 1
ATOM 637 O O . LYS A 1 81 ? 12.190 33.217 25.262 1.00 35.55 97 LYS A O 1
ATOM 643 N N . ARG A 1 82 ? 11.395 35.235 24.656 1.00 24.69 98 ARG A N 1
ATOM 644 C CA . ARG A 1 82 ? 11.915 35.161 23.290 1.00 24.21 98 ARG A CA 1
ATOM 645 C C . ARG A 1 82 ? 13.048 36.163 23.009 1.00 19.35 98 ARG A C 1
ATOM 646 O O . ARG A 1 82 ? 13.509 36.271 21.867 1.00 18.66 98 ARG A O 1
ATOM 654 N N . LEU A 1 83 ? 13.508 36.882 24.033 1.00 19.89 99 LEU A N 1
ATOM 655 C CA . LEU A 1 83 ? 14.604 37.846 23.855 1.00 20.74 99 LEU A CA 1
ATOM 656 C C . LEU A 1 83 ? 15.919 37.222 23.335 1.00 19.08 99 LEU A C 1
ATOM 657 O O . LEU A 1 83 ? 16.594 37.809 22.492 1.00 17.09 99 LEU A O 1
ATOM 662 N N . SER A 1 84 ? 16.310 36.059 23.867 1.00 15.93 100 SER A N 1
ATOM 663 C CA . SER A 1 84 ? 17.548 35.403 23.436 1.00 17.31 100 SER A CA 1
ATOM 664 C C . SER A 1 84 ? 17.505 35.039 21.955 1.00 14.54 100 SER A C 1
ATOM 665 O O . SER A 1 84 ? 18.519 35.196 21.252 1.00 14.62 100 SER A O 1
ATOM 668 N N . GLU A 1 85 ? 16.328 34.607 21.487 1.00 16.80 101 GLU A N 1
ATOM 669 C CA . GLU A 1 85 ? 16.114 34.257 20.079 1.00 16.55 101 GLU A CA 1
ATOM 670 C C . GLU A 1 85 ? 16.176 35.522 19.205 1.00 16.01 101 GLU A C 1
ATOM 671 O O . GLU A 1 85 ? 16.777 35.507 18.123 1.00 15.86 101 GLU A O 1
ATOM 677 N N . SER A 1 86 ? 15.561 36.610 19.666 1.00 14.94 102 SER A N 1
ATOM 678 C CA . SER A 1 86 ? 15.572 37.857 18.904 1.00 16.37 102 SER A CA 1
ATOM 679 C C . SER A 1 86 ? 17.014 38.436 18.794 1.00 14.87 102 SER A C 1
ATOM 680 O O . SER A 1 86 ? 17.429 38.913 17.718 1.00 15.42 102 SER A O 1
ATOM 683 N N . GLU A 1 87 ? 17.803 38.358 19.877 1.00 15.32 103 GLU A N 1
ATOM 684 C CA . GLU A 1 87 ? 19.200 38.813 19.798 1.00 15.28 103 GLU A CA 1
ATOM 685 C C . GLU A 1 87 ? 20.059 37.956 18.858 1.00 15.48 103 GLU A C 1
ATOM 686 O O . GLU A 1 87 ? 20.900 38.484 18.117 1.00 15.37 103 GLU A O 1
ATOM 692 N N . PHE A 1 88 ? 19.856 36.637 18.887 1.00 14.76 104 PHE A N 1
ATOM 693 C CA . PHE A 1 88 ? 20.619 35.734 18.013 1.00 13.54 104 PHE A CA 1
ATOM 694 C C . PHE A 1 88 ? 20.348 36.091 16.546 1.00 15.69 104 PHE A C 1
ATOM 695 O O . PHE A 1 88 ? 21.287 36.239 15.763 1.00 14.86 104 PHE A O 1
ATOM 703 N N . GLU A 1 89 ? 19.080 36.257 16.176 1.00 14.39 105 GLU A N 1
ATOM 704 C CA . GLU A 1 89 ? 18.771 36.569 14.770 1.00 15.19 105 GLU A CA 1
ATOM 705 C C . GLU A 1 89 ? 19.289 37.958 14.342 1.00 15.46 105 GLU A C 1
ATOM 706 O O . GLU A 1 89 ? 19.788 38.120 13.208 1.00 15.88 105 GLU A O 1
ATOM 712 N N . LEU A 1 90 ? 19.192 38.965 15.216 1.00 13.63 106 LEU A N 1
ATOM 713 C CA . LEU A 1 90 ? 19.718 40.288 14.840 1.00 14.53 106 LEU A CA 1
ATOM 714 C C . LEU A 1 90 ? 21.246 40.283 14.675 1.00 15.09 106 LEU A C 1
ATOM 715 O O . LEU A 1 90 ? 21.763 40.882 13.727 1.00 16.44 106 LEU A O 1
ATOM 720 N N . THR A 1 91 ? 21.973 39.633 15.584 1.00 16.14 107 THR A N 1
ATOM 721 C CA . THR A 1 91 ? 23.430 39.611 15.489 1.00 18.88 107 THR A CA 1
ATOM 722 C C . THR A 1 91 ? 23.874 38.902 14.192 1.00 19.04 107 THR A C 1
ATOM 723 O O . THR A 1 91 ? 24.814 39.353 13.518 1.00 19.11 107 THR A O 1
ATOM 727 N N . GLU A 1 92 ? 23.158 37.854 13.782 1.00 19.89 108 GLU A N 1
ATOM 728 C CA . GLU A 1 92 ? 23.452 37.205 12.500 1.00 22.44 108 GLU A CA 1
ATOM 729 C C . GLU A 1 92 ? 23.232 38.164 11.324 1.00 21.63 108 GLU A C 1
ATOM 730 O O . GLU A 1 92 ? 24.062 38.220 10.407 1.00 22.43 108 GLU A O 1
ATOM 736 N N . LEU A 1 93 ? 22.146 38.938 11.357 1.00 18.74 109 LEU A N 1
ATOM 737 C CA . LEU A 1 93 ? 21.863 39.903 10.278 1.00 19.23 109 LEU A CA 1
ATOM 738 C C . LEU A 1 93 ? 22.981 40.928 10.129 1.00 19.72 109 LEU A C 1
ATOM 739 O O . LEU A 1 93 ? 23.401 41.263 8.998 1.00 20.86 109 LEU A O 1
ATOM 744 N N . LEU A 1 94 ? 23.456 41.449 11.253 1.00 19.31 110 LEU A N 1
ATOM 745 C CA . LEU A 1 94 ? 24.469 42.500 11.224 1.00 21.75 110 LEU A CA 1
ATOM 746 C C . LEU A 1 94 ? 25.859 42.001 10.761 1.00 24.45 110 LEU A C 1
ATOM 747 O O . LEU A 1 94 ? 26.737 42.813 10.445 1.00 24.95 110 LEU A O 1
ATOM 752 N N . GLN A 1 95 ? 26.055 40.685 10.689 1.00 22.00 111 GLN A N 1
ATOM 753 C CA . GLN A 1 95 ? 27.301 40.125 10.150 1.00 26.51 111 GLN A CA 1
ATOM 754 C C . GLN A 1 95 ? 27.228 39.830 8.645 1.00 27.42 111 GLN A C 1
ATOM 755 O O . GLN A 1 95 ? 28.226 39.414 8.040 1.00 27.79 111 GLN A O 1
ATOM 761 N N . GLU A 1 96 ? 26.069 40.059 8.030 1.00 22.39 112 GLU A N 1
ATOM 762 C CA . GLU A 1 96 ? 25.907 39.791 6.599 1.00 25.96 112 GLU A CA 1
ATOM 763 C C . GLU A 1 96 ? 26.614 40.835 5.736 1.00 27.90 112 GLU A C 1
ATOM 764 O O . GLU A 1 96 ? 26.384 42.031 5.901 1.00 25.42 112 GLU A O 1
ATOM 770 N N . GLU A 1 97 ? 27.443 40.381 4.798 1.00 29.52 113 GLU A N 1
ATOM 771 C CA . GLU A 1 97 ? 28.194 41.298 3.946 1.00 28.64 113 GLU A CA 1
ATOM 772 C C . GLU A 1 97 ? 27.271 42.163 3.092 1.00 27.97 113 GLU A C 1
ATOM 773 O O . GLU A 1 97 ? 27.557 43.341 2.857 1.00 26.90 113 GLU A O 1
ATOM 779 N N . LYS A 1 98 ? 26.157 41.591 2.647 1.00 27.58 114 LYS A N 1
ATOM 780 C CA . LYS A 1 98 ? 25.222 42.327 1.807 1.00 29.19 114 LYS A CA 1
ATOM 781 C C . LYS A 1 98 ? 24.511 43.466 2.542 1.00 30.82 114 LYS A C 1
ATOM 782 O O . LYS A 1 98 ? 23.898 44.324 1.903 1.00 36.28 114 LYS A O 1
ATOM 788 N N . MET A 1 99 ? 24.596 43.485 3.871 1.00 29.77 115 MET A N 1
ATOM 789 C CA . MET A 1 99 ? 23.921 44.524 4.648 1.00 30.53 115 MET A CA 1
ATOM 790 C C . MET A 1 99 ? 24.921 45.520 5.262 1.00 26.60 115 MET A C 1
ATOM 791 O O . MET A 1 99 ? 24.565 46.308 6.139 1.00 23.85 115 MET A O 1
ATOM 796 N N . THR A 1 100 ? 26.163 45.505 4.776 1.00 21.43 116 THR A N 1
ATOM 797 C CA . THR A 1 100 ? 27.187 46.427 5.251 1.00 22.72 116 THR A CA 1
ATOM 798 C C . THR A 1 100 ? 26.736 47.887 5.148 1.00 21.66 116 THR A C 1
ATOM 799 O O . THR A 1 100 ? 26.333 48.345 4.071 1.00 21.44 116 THR A O 1
ATOM 803 N N . GLY A 1 101 ? 26.787 48.595 6.278 1.00 20.83 117 GLY A N 1
ATOM 804 C CA . GLY A 1 101 ? 26.456 50.012 6.331 1.00 19.99 117 GLY A CA 1
ATOM 805 C C . GLY A 1 101 ? 24.982 50.417 6.294 1.00 18.07 117 GLY A C 1
ATOM 806 O O . GLY A 1 101 ? 24.675 51.601 6.424 1.00 22.01 117 GLY A O 1
ATOM 807 N N . VAL A 1 102 ? 24.076 49.456 6.124 1.00 16.72 118 VAL A N 1
ATOM 808 C CA . VAL A 1 102 ? 22.640 49.747 6.019 1.00 15.92 118 VAL A CA 1
ATOM 809 C C . VAL A 1 102 ? 22.045 50.254 7.364 1.00 15.94 118 VAL A C 1
ATOM 810 O O . VAL A 1 102 ? 22.218 49.605 8.402 1.00 15.20 118 VAL A O 1
ATOM 814 N N . PRO A 1 103 ? 21.383 51.434 7.364 1.00 14.46 119 PRO A N 1
ATOM 815 C CA . PRO A 1 103 ? 20.798 51.955 8.627 1.00 13.24 119 PRO A CA 1
ATOM 816 C C . PRO A 1 103 ? 19.783 50.993 9.283 1.00 15.10 119 PRO A C 1
ATOM 817 O O . PRO A 1 103 ? 18.997 50.342 8.577 1.00 14.57 119 PRO A O 1
ATOM 821 N N . LEU A 1 104 ? 19.834 50.910 10.616 1.00 13.02 120 LEU A N 1
ATOM 822 C CA . LEU A 1 104 ? 19.004 50.009 11.415 1.00 12.30 120 LEU A CA 1
ATOM 823 C C . LEU A 1 104 ? 18.065 50.787 12.353 1.00 12.75 120 LEU A C 1
ATOM 824 O O . LEU A 1 104 ? 18.549 51.501 13.247 1.00 13.17 120 LEU A O 1
ATOM 829 N N . LEU A 1 105 ? 16.754 50.622 12.148 1.00 11.80 121 LEU A N 1
ATOM 830 C CA . LEU A 1 105 ? 15.703 51.086 13.092 1.00 12.84 121 LEU A CA 1
ATOM 831 C C . LEU A 1 105 ? 15.134 49.898 13.870 1.00 12.70 121 LEU A C 1
A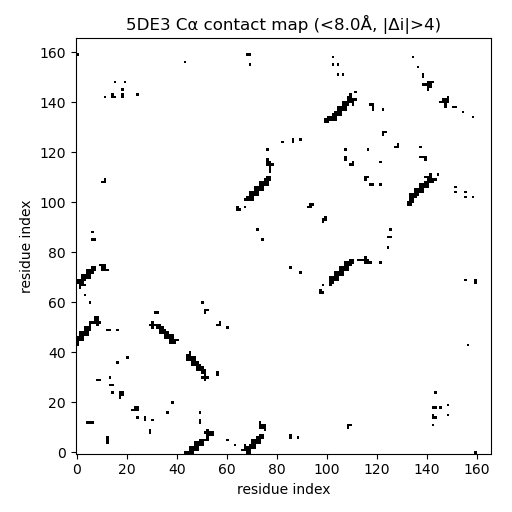TOM 832 O O . LEU A 1 105 ? 14.574 48.981 13.254 1.00 13.48 121 LEU A O 1
ATOM 837 N N . VAL A 1 106 ? 15.297 49.880 15.195 1.00 12.39 122 VAL A N 1
ATOM 838 C CA . VAL A 1 106 ? 14.672 48.860 16.040 1.00 11.15 122 VAL A CA 1
ATOM 839 C C . VAL A 1 106 ? 13.349 49.420 16.635 1.00 12.80 122 VAL A C 1
ATOM 840 O O . VAL A 1 106 ? 13.375 50.454 17.314 1.00 14.83 122 VAL A O 1
ATOM 844 N N . PHE A 1 107 ? 12.219 48.775 16.325 1.00 13.07 123 PHE A N 1
ATOM 845 C CA . PHE A 1 107 ? 10.925 49.122 16.942 1.00 14.72 123 PHE A CA 1
ATOM 846 C C . PHE A 1 107 ? 10.682 48.200 18.151 1.00 14.70 123 PHE A C 1
ATOM 847 O O . PHE A 1 107 ? 10.483 46.981 17.986 1.00 15.94 123 PHE A O 1
ATOM 855 N N . ALA A 1 108 ? 10.712 48.774 19.356 1.00 15.38 124 ALA A N 1
ATOM 856 C CA . ALA A 1 108 ? 10.373 48.037 20.579 1.00 16.69 124 ALA A CA 1
ATOM 857 C C . ALA A 1 108 ? 8.830 48.095 20.781 1.00 15.78 124 ALA A C 1
ATOM 858 O O . ALA A 1 108 ? 8.307 49.022 21.436 1.00 18.19 124 ALA A O 1
ATOM 860 N N . ASN A 1 109 ? 8.129 47.101 20.218 1.00 16.73 125 ASN A N 1
ATOM 861 C CA . ASN A 1 109 ? 6.667 47.153 20.019 1.00 19.48 125 ASN A CA 1
ATOM 862 C C . ASN A 1 109 ? 5.849 46.630 21.221 1.00 22.29 125 ASN A C 1
ATOM 863 O O . ASN A 1 109 ? 6.402 46.005 22.139 1.00 19.01 125 ASN A O 1
ATOM 868 N N . LYS A 1 110 ? 4.538 46.908 21.203 1.00 19.85 126 LYS A N 1
ATOM 869 C CA . LYS A 1 110 ? 3.575 46.434 22.223 1.00 21.25 126 LYS A CA 1
ATOM 870 C C . LYS A 1 110 ? 3.794 47.065 23.596 1.00 24.56 126 LYS A C 1
ATOM 871 O O . LYS A 1 110 ? 3.631 46.399 24.626 1.00 23.90 126 LYS A O 1
ATOM 877 N N . GLN A 1 111 ? 4.129 48.354 23.615 1.00 23.23 127 GLN A N 1
ATOM 878 C CA . GLN A 1 111 ? 4.341 49.087 24.866 1.00 25.75 127 GLN A CA 1
ATOM 879 C C . GLN A 1 111 ? 3.040 49.241 25.671 1.00 26.64 127 GLN A C 1
ATOM 880 O O . GLN A 1 111 ? 3.077 49.606 26.851 1.00 29.79 127 GLN A O 1
ATOM 886 N N . ASP A 1 112 ? 1.909 48.957 25.027 1.00 28.07 128 ASP A N 1
ATOM 887 C CA . ASP A 1 112 ? 0.596 49.047 25.667 1.00 29.75 128 ASP A CA 1
ATOM 888 C C . ASP A 1 112 ? 0.325 47.879 26.619 1.00 30.65 128 ASP A C 1
ATOM 889 O O . ASP A 1 112 ? -0.582 47.953 27.451 1.00 32.78 128 ASP A O 1
ATOM 894 N N . LEU A 1 113 ? 1.098 46.802 26.501 1.00 27.98 129 LEU A N 1
ATOM 895 C CA . LEU A 1 113 ? 0.889 45.618 27.341 1.00 26.85 129 LEU A CA 1
ATOM 896 C C . LEU A 1 113 ? 1.603 45.704 28.693 1.00 33.84 129 LEU A C 1
ATOM 897 O O . LEU A 1 113 ? 2.686 46.289 28.816 1.00 30.26 129 LEU A O 1
ATOM 902 N N . VAL A 1 114 ? 0.975 45.121 29.711 1.00 30.30 130 VAL A N 1
ATOM 903 C CA . VAL A 1 114 ? 1.565 45.042 31.041 1.00 35.04 130 VAL A CA 1
ATOM 904 C C . VAL A 1 114 ? 2.877 44.250 31.018 1.00 30.57 130 VAL A C 1
ATOM 905 O O . VAL A 1 114 ? 2.939 43.155 30.458 1.00 37.17 130 VAL A O 1
ATOM 909 N N . GLY A 1 115 ? 3.926 44.811 31.609 1.00 38.73 131 GLY A N 1
ATOM 910 C CA . GLY A 1 115 ? 5.207 44.131 31.678 1.00 39.60 131 GLY A CA 1
ATOM 911 C C . GLY A 1 115 ? 6.126 44.365 30.488 1.00 37.49 131 GLY A C 1
ATOM 912 O O . GLY A 1 115 ? 7.186 43.746 30.394 1.00 38.81 131 GLY A O 1
ATOM 913 N N . ALA A 1 116 ? 5.720 45.246 29.576 1.00 34.78 132 ALA A N 1
ATOM 914 C CA . ALA A 1 116 ? 6.568 45.622 28.441 1.00 28.48 132 ALA A CA 1
ATOM 915 C C . ALA A 1 116 ? 7.888 46.227 28.927 1.00 28.69 132 ALA A C 1
ATOM 916 O O . ALA A 1 116 ? 7.892 47.120 29.773 1.00 28.07 132 ALA A O 1
ATOM 918 N N . LEU A 1 117 ? 9.010 45.741 28.399 1.00 23.17 133 LEU A N 1
ATOM 919 C CA . LEU A 1 117 ? 10.313 46.301 28.760 1.00 24.01 133 LEU A CA 1
ATOM 920 C C . LEU A 1 117 ? 10.536 47.642 28.076 1.00 24.20 133 LEU A C 1
ATOM 921 O O . LEU A 1 117 ? 10.078 47.855 26.951 1.00 24.14 133 LEU A O 1
ATOM 926 N N . ALA A 1 118 ? 11.224 48.542 28.771 1.00 26.47 134 ALA A N 1
ATOM 927 C CA . ALA A 1 118 ? 11.562 49.852 28.228 1.00 27.75 134 ALA A CA 1
ATOM 928 C C . ALA A 1 118 ? 12.608 49.750 27.116 1.00 23.14 134 ALA A C 1
ATOM 929 O O . ALA A 1 118 ? 13.375 48.778 27.045 1.00 25.00 134 ALA A O 1
ATOM 931 N N . ALA A 1 119 ? 12.646 50.769 26.263 1.00 21.90 135 ALA A N 1
ATOM 932 C CA . ALA A 1 119 ? 13.628 50.822 25.169 1.00 20.53 135 ALA A CA 1
ATOM 933 C C . ALA A 1 119 ? 15.079 50.656 25.654 1.00 20.57 135 ALA A C 1
ATOM 934 O O . ALA A 1 119 ? 15.872 49.963 25.013 1.00 20.75 135 ALA A O 1
ATOM 936 N N . ASP A 1 120 ? 15.444 51.267 26.781 1.00 23.40 136 ASP A N 1
ATOM 937 C CA . ASP A 1 120 ? 16.829 51.183 27.237 1.00 23.27 136 ASP A CA 1
ATOM 938 C C . ASP A 1 120 ? 17.227 49.748 27.654 1.00 21.16 136 ASP A C 1
ATOM 939 O O . ASP A 1 120 ? 18.369 49.329 27.442 1.00 24.18 136 ASP A O 1
ATOM 944 N N . GLU A 1 121 ? 16.280 49.004 28.230 1.00 22.67 137 GLU A N 1
ATOM 945 C CA . GLU A 1 121 ? 16.495 47.609 28.591 1.00 23.05 137 GLU A CA 1
ATOM 946 C C . GLU A 1 121 ? 16.667 46.744 27.331 1.00 21.30 137 GLU A C 1
ATOM 947 O O . GLU A 1 121 ? 17.566 45.902 27.263 1.00 21.97 137 GLU A O 1
ATOM 953 N N . ILE A 1 122 ? 15.815 46.975 26.330 1.00 18.75 138 ILE A N 1
ATOM 954 C CA . ILE A 1 122 ? 15.906 46.250 25.064 1.00 18.53 138 ILE A CA 1
ATOM 955 C C . ILE A 1 122 ? 17.239 46.559 24.361 1.00 17.95 138 ILE A C 1
ATOM 956 O O . ILE A 1 122 ? 17.894 45.664 23.828 1.00 19.62 138 ILE A O 1
ATOM 961 N N . ALA A 1 123 ? 17.657 47.823 24.379 1.00 17.87 139 ALA A N 1
ATOM 962 C CA . ALA A 1 123 ? 18.942 48.204 23.791 1.00 17.86 139 ALA A CA 1
ATOM 963 C C . ALA A 1 123 ? 20.135 47.491 24.440 1.00 19.36 139 ALA A C 1
ATOM 964 O O . ALA A 1 123 ? 21.112 47.121 23.770 1.00 19.85 139 ALA A O 1
ATOM 966 N N . SER A 1 124 ? 20.058 47.323 25.756 1.00 21.57 140 SER A N 1
ATOM 967 C CA . SER A 1 124 ? 21.109 46.645 26.502 1.00 23.78 140 SER A CA 1
ATOM 968 C C . SER A 1 124 ? 21.186 45.174 26.094 1.00 21.54 140 SER A C 1
ATOM 969 O O . SER A 1 124 ? 22.265 44.663 25.802 1.00 23.00 140 SER A O 1
ATOM 972 N N . THR A 1 125 ? 20.035 44.512 26.040 1.00 22.35 141 THR A N 1
ATOM 973 C CA . THR A 1 125 ? 19.996 43.091 25.682 1.00 23.14 141 THR A CA 1
ATOM 974 C C . THR A 1 125 ? 20.507 42.838 24.260 1.00 24.34 141 THR A C 1
ATOM 975 O O . THR A 1 125 ? 21.204 41.852 24.015 1.00 25.70 141 THR A O 1
ATOM 979 N N . LEU A 1 126 ? 20.189 43.741 23.330 1.00 21.05 142 LEU A N 1
ATOM 980 C CA . LEU A 1 126 ? 20.611 43.603 21.933 1.00 20.62 142 LEU A CA 1
ATOM 981 C C . LEU A 1 126 ? 22.043 44.123 21.690 1.00 20.62 142 LEU A C 1
ATOM 982 O O . LEU A 1 126 ? 22.568 44.013 20.580 1.00 23.38 142 LEU A O 1
ATOM 987 N N . ASP A 1 127 ? 22.658 44.710 22.724 1.00 21.32 143 ASP A N 1
ATOM 988 C CA . ASP A 1 127 ? 24.016 45.286 22.651 1.00 21.68 143 ASP A CA 1
ATOM 989 C C . ASP A 1 127 ? 24.164 46.345 21.538 1.00 23.32 143 ASP A C 1
ATOM 990 O O . ASP A 1 127 ? 25.194 46.403 20.848 1.00 21.25 143 ASP A O 1
ATOM 995 N N . LEU A 1 128 ? 23.154 47.205 21.386 1.00 17.63 144 LEU A N 1
ATOM 996 C CA . LEU A 1 128 ? 23.167 48.183 20.291 1.00 17.04 144 LEU A CA 1
ATOM 997 C C . LEU A 1 128 ? 24.349 49.170 20.419 1.00 15.93 144 LEU A C 1
ATOM 998 O O . LEU A 1 128 ? 24.869 49.637 19.402 1.00 18.04 144 LEU A O 1
ATOM 1003 N N . THR A 1 129 ? 24.791 49.490 21.647 1.00 17.97 145 THR A N 1
ATOM 1004 C CA . THR A 1 129 ? 25.819 50.533 21.785 1.00 19.19 145 THR A CA 1
ATOM 1005 C C . THR A 1 129 ? 27.209 50.102 21.263 1.00 20.23 145 THR A C 1
ATOM 1006 O O . THR A 1 129 ? 28.094 50.944 21.062 1.00 20.86 145 THR A O 1
ATOM 1010 N N . SER A 1 130 ? 27.387 48.807 21.004 1.00 19.77 146 SER A N 1
ATOM 1011 C CA . SER A 1 130 ? 28.641 48.289 20.431 1.00 20.62 146 SER A CA 1
ATOM 1012 C C . SER A 1 130 ? 28.736 48.353 18.889 1.00 21.98 146 SER A C 1
ATOM 1013 O O . SER A 1 130 ? 29.790 48.048 18.316 1.00 24.28 146 SER A O 1
ATOM 1016 N N . ILE A 1 131 ? 27.647 48.740 18.221 1.00 19.95 147 ILE A N 1
ATOM 1017 C CA . ILE A 1 131 ? 27.627 48.878 16.763 1.00 20.56 147 ILE A CA 1
ATOM 1018 C C . ILE A 1 131 ? 28.574 49.999 16.324 1.00 23.23 147 ILE A C 1
ATOM 1019 O O . ILE A 1 131 ? 28.573 51.078 16.920 1.00 25.88 147 ILE A O 1
ATOM 1024 N N . ARG A 1 132 ? 29.393 49.744 15.300 1.00 24.89 148 ARG A N 1
ATOM 1025 C CA . ARG A 1 132 ? 30.317 50.751 14.765 1.00 24.65 148 ARG A CA 1
ATOM 1026 C C . ARG A 1 132 ? 30.186 50.952 13.243 1.00 27.24 148 ARG A C 1
ATOM 1027 O O . ARG A 1 132 ? 30.791 51.865 12.681 1.00 33.40 148 ARG A O 1
ATOM 1035 N N . ASP A 1 133 ? 29.407 50.105 12.583 1.00 29.51 149 ASP A N 1
ATOM 1036 C CA . ASP A 1 133 ? 29.468 49.998 11.125 1.00 30.28 149 ASP A CA 1
ATOM 1037 C C . ASP A 1 133 ? 28.268 50.556 10.355 1.00 30.18 149 ASP A C 1
ATOM 1038 O O . ASP A 1 133 ? 28.183 50.371 9.139 1.00 32.40 149 ASP A O 1
ATOM 1043 N N . ARG A 1 134 ? 27.346 51.216 11.057 1.00 20.13 150 ARG A N 1
ATOM 1044 C CA . ARG A 1 134 ? 26.101 51.722 10.465 1.00 18.45 150 ARG A CA 1
ATOM 1045 C C . ARG A 1 134 ? 25.417 52.703 11.413 1.00 15.38 150 ARG A C 1
ATOM 1046 O O . ARG A 1 134 ? 25.611 52.602 12.620 1.00 17.42 150 ARG A O 1
ATOM 1054 N N . PRO A 1 135 ? 24.582 53.613 10.871 1.00 15.88 151 PRO A N 1
ATOM 1055 C CA . PRO A 1 135 ? 23.686 54.401 11.747 1.00 16.08 151 PRO A CA 1
ATOM 1056 C C . PRO A 1 135 ? 22.594 53.523 12.383 1.00 14.75 151 PRO A C 1
ATOM 1057 O O . PRO A 1 135 ? 22.103 52.591 11.731 1.00 15.27 151 PRO A O 1
ATOM 1061 N N . TRP A 1 136 ? 22.170 53.835 13.609 1.00 13.33 152 TRP A N 1
ATOM 1062 C CA . TRP A 1 136 ? 21.108 53.052 14.256 1.00 12.02 152 TRP A CA 1
ATOM 1063 C C . TRP A 1 136 ? 20.276 53.902 15.217 1.00 12.93 152 TRP A C 1
ATOM 1064 O O . TRP A 1 136 ? 20.750 54.949 15.720 1.00 13.34 152 TRP A O 1
ATOM 1075 N N . GLN A 1 137 ? 19.063 53.412 15.511 1.00 13.07 153 GLN A N 1
ATOM 1076 C CA . GLN A 1 137 ? 18.091 54.080 16.396 1.00 12.86 153 GLN A CA 1
ATOM 1077 C C . GLN A 1 137 ? 17.174 53.043 17.018 1.00 13.86 153 GLN A C 1
ATOM 1078 O O . GLN A 1 137 ? 16.769 52.111 16.331 1.00 14.65 153 GLN A O 1
ATOM 1084 N N . ILE A 1 138 ? 16.851 53.162 18.310 1.00 13.72 154 ILE A N 1
ATOM 1085 C CA . ILE A 1 138 ? 15.760 52.376 18.898 1.00 13.49 154 ILE A CA 1
ATOM 1086 C C . ILE A 1 138 ? 14.574 53.304 19.251 1.00 14.69 154 ILE A C 1
ATOM 1087 O O . ILE A 1 138 ? 14.776 54.437 19.741 1.00 16.66 154 ILE A O 1
ATOM 1092 N N . GLN A 1 139 ? 13.361 52.835 18.952 1.00 14.41 155 GLN A N 1
ATOM 1093 C CA . GLN A 1 139 ? 12.124 53.594 19.198 1.00 16.90 155 GLN A CA 1
ATOM 1094 C C . GLN A 1 139 ? 11.035 52.731 19.836 1.00 15.19 155 GLN A C 1
ATOM 1095 O O . GLN A 1 139 ? 10.618 51.731 19.246 1.00 15.75 155 GLN A O 1
ATOM 1101 N N . ALA A 1 140 ? 10.581 53.115 21.039 1.00 19.32 156 ALA A N 1
ATOM 1102 C CA . ALA A 1 140 ? 9.419 52.466 21.670 1.00 18.05 156 ALA A CA 1
ATOM 1103 C C . ALA A 1 140 ? 8.136 52.765 20.903 1.00 17.14 156 ALA A C 1
ATOM 1104 O O . ALA A 1 140 ? 7.944 53.892 20.440 1.00 21.49 156 ALA A O 1
ATOM 1106 N N . CYS A 1 141 ? 7.258 51.772 20.756 1.00 17.84 157 CYS A N 1
ATOM 1107 C CA . CYS A 1 141 ? 5.995 51.988 20.028 1.00 17.84 157 CYS A CA 1
ATOM 1108 C C . CYS A 1 141 ? 4.870 51.026 20.411 1.00 21.83 157 CYS A C 1
ATOM 1109 O O . CYS A 1 141 ? 5.084 50.008 21.071 1.00 20.72 157 CYS A O 1
ATOM 1112 N N . SER A 1 142 ? 3.660 51.379 19.977 1.00 21.92 158 SER A N 1
ATOM 1113 C CA . SER A 1 142 ? 2.487 50.509 20.056 1.00 24.52 158 SER A CA 1
ATOM 1114 C C . SER A 1 142 ? 1.720 50.579 18.744 1.00 27.74 158 SER A C 1
ATOM 1115 O O . SER A 1 142 ? 1.116 51.609 18.421 1.00 30.05 158 SER A O 1
ATOM 1118 N N . ALA A 1 143 ? 1.740 49.488 17.988 1.00 27.44 159 ALA A N 1
ATOM 1119 C CA . ALA A 1 143 ? 1.070 49.463 16.697 1.00 26.73 159 ALA A CA 1
ATOM 1120 C C . ALA A 1 143 ? -0.448 49.500 16.854 1.00 31.56 159 ALA A C 1
ATOM 1121 O O . ALA A 1 143 ? -1.166 49.954 15.960 1.00 33.41 159 ALA A O 1
ATOM 1123 N N . LYS A 1 144 ? -0.935 49.021 17.994 1.00 31.22 160 LYS A N 1
ATOM 1124 C CA . LYS A 1 144 ? -2.377 48.958 18.213 1.00 35.77 160 LYS A CA 1
ATOM 1125 C C . LYS A 1 144 ? -2.902 50.357 18.479 1.00 39.23 160 LYS A C 1
ATOM 1126 O O . LYS A 1 144 ? -4.091 50.632 18.279 1.00 37.40 160 LYS A O 1
ATOM 1132 N N . GLN A 1 145 ? -2.015 51.254 18.892 1.00 46.00 161 GLN A N 1
ATOM 1133 C CA . GLN A 1 145 ? -2.423 52.537 19.430 1.00 46.76 161 GLN A CA 1
ATOM 1134 C C . GLN A 1 145 ? -1.774 53.684 18.700 1.00 48.61 161 GLN A C 1
ATOM 1135 O O . GLN A 1 145 ? -2.244 54.811 18.800 1.00 48.65 161 GLN A O 1
ATOM 1141 N N . GLY A 1 146 ? -0.784 53.372 17.865 1.00 36.76 162 GLY A N 1
ATOM 1142 C CA . GLY A 1 146 ? -0.297 54.315 16.863 1.00 37.17 162 GLY A CA 1
ATOM 1143 C C . GLY A 1 146 ? 0.904 55.122 17.302 1.00 36.41 162 GLY A C 1
ATOM 1144 O O . GLY A 1 146 ? 1.569 55.781 16.494 1.00 37.64 162 GLY A O 1
ATOM 1145 N N . THR A 1 147 ? 1.180 55.061 18.597 1.00 28.28 163 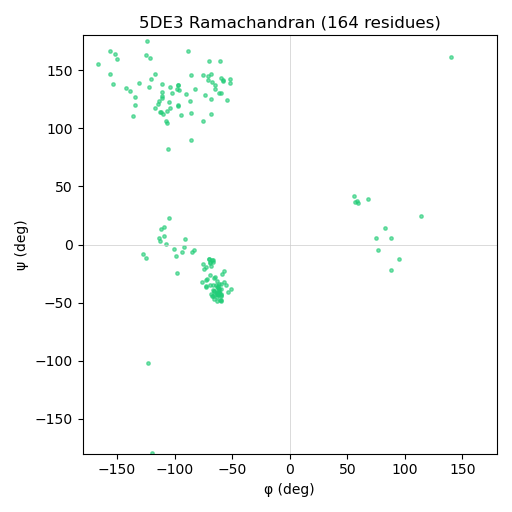THR A N 1
ATOM 1146 C CA . THR A 1 147 ? 2.241 55.843 19.195 1.00 31.15 163 THR A CA 1
ATOM 1147 C C . THR A 1 147 ? 3.615 55.324 18.777 1.00 27.10 163 THR A C 1
ATOM 1148 O O . THR A 1 147 ? 3.818 54.112 18.629 1.00 28.20 163 THR A O 1
ATOM 1152 N N . GLY A 1 148 ? 4.531 56.261 18.554 1.00 27.14 164 GLY A N 1
ATOM 1153 C CA . GLY A 1 148 ? 5.918 55.946 18.271 1.00 25.77 164 GLY A CA 1
ATOM 1154 C C . GLY A 1 148 ? 6.257 55.703 16.812 1.00 22.83 164 GLY A C 1
ATOM 1155 O O . GLY A 1 148 ? 7.423 55.815 16.411 1.00 21.26 164 GLY A O 1
ATOM 1156 N N . LEU A 1 149 ? 5.259 55.363 16.001 1.00 21.66 165 LEU A N 1
ATOM 1157 C CA . LEU A 1 149 ? 5.522 54.977 14.612 1.00 20.67 165 LEU A CA 1
ATOM 1158 C C . LEU A 1 149 ? 6.026 56.148 13.770 1.00 22.84 165 LEU A C 1
ATOM 1159 O O . LEU A 1 149 ? 6.987 55.994 13.003 1.00 21.52 165 LEU A O 1
ATOM 1164 N N . LYS A 1 150 ? 5.398 57.315 13.912 1.00 24.03 166 LYS A N 1
ATOM 1165 C CA . LY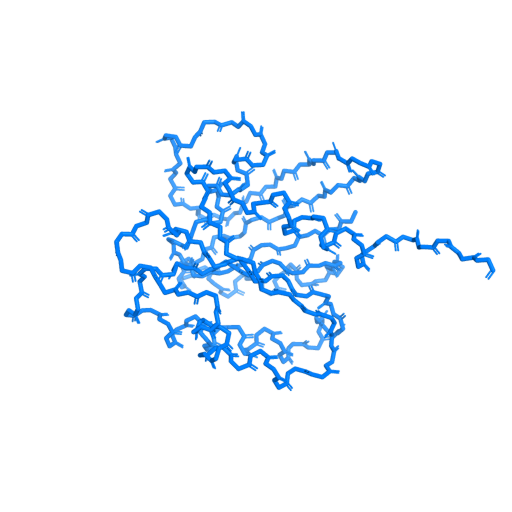S A 1 150 ? 5.790 58.501 13.159 1.00 24.62 166 LYS A CA 1
ATOM 1166 C C . LYS A 1 150 ? 7.239 58.906 13.435 1.00 23.76 166 LYS A C 1
ATOM 1167 O O . LYS A 1 150 ? 7.990 59.234 12.511 1.00 22.85 166 LYS A O 1
ATOM 1173 N N . GLU A 1 151 ? 7.619 58.862 14.708 1.00 22.80 167 GLU A N 1
ATOM 1174 C CA . GLU A 1 151 ? 8.962 59.225 15.160 1.00 22.17 167 GLU A CA 1
ATOM 1175 C C . GLU A 1 151 ? 10.045 58.313 14.568 1.00 19.45 167 GLU A C 1
ATOM 1176 O O . GLU A 1 151 ? 11.123 58.769 14.137 1.00 20.75 167 GLU A O 1
ATOM 1182 N N . GLY A 1 152 ? 9.751 57.024 14.554 1.00 18.45 168 GLY A N 1
ATOM 1183 C CA . GLY A 1 152 ? 10.662 56.062 13.954 1.00 18.64 168 GLY A CA 1
ATOM 1184 C C . GLY A 1 152 ? 10.857 56.298 12.461 1.00 19.08 168 GLY A C 1
ATOM 1185 O O . GLY A 1 152 ? 12.002 56.326 11.968 1.00 18.48 168 GLY A O 1
ATOM 1186 N N . MET A 1 153 ? 9.751 56.461 11.728 1.00 19.99 169 MET A N 1
ATOM 1187 C CA . MET A 1 153 ? 9.837 56.643 10.281 1.00 20.70 169 MET A CA 1
ATOM 1188 C C . MET A 1 153 ? 10.567 57.952 9.928 1.00 21.29 169 MET A C 1
ATOM 1189 O O . MET A 1 153 ? 11.313 57.994 8.943 1.00 21.81 169 MET A O 1
ATOM 1194 N N . GLU A 1 154 ? 10.398 59.007 10.722 1.00 21.85 170 GLU A N 1
ATOM 1195 C CA . GLU A 1 154 ? 11.138 60.251 10.480 1.00 22.34 170 GLU A CA 1
ATOM 1196 C C . GLU A 1 154 ? 12.673 60.110 10.617 1.00 20.72 170 GLU A C 1
ATOM 1197 O O . GLU A 1 154 ? 13.427 60.668 9.802 1.00 22.10 170 GLU A O 1
ATOM 1203 N N . TRP A 1 155 ? 13.138 59.364 11.622 1.00 18.62 171 TRP A N 1
ATOM 1204 C CA . TRP A 1 155 ? 14.573 59.062 11.745 1.00 19.35 171 TRP A CA 1
ATOM 1205 C C . TRP A 1 155 ? 15.053 58.316 10.499 1.00 16.50 171 TRP A C 1
ATOM 1206 O O . TRP A 1 155 ? 16.093 58.668 9.910 1.00 17.17 171 TRP A O 1
ATOM 1217 N N . MET A 1 156 ? 14.299 57.295 10.090 1.00 17.83 172 MET A N 1
ATOM 1218 C CA . MET A 1 156 ? 14.712 56.462 8.960 1.00 17.28 172 MET A CA 1
ATOM 1219 C C . MET A 1 156 ? 14.815 57.284 7.674 1.00 18.71 172 MET A C 1
ATOM 1220 O O . MET A 1 156 ? 15.758 57.124 6.894 1.00 20.00 172 MET A O 1
ATOM 1225 N N . MET A 1 157 ? 13.852 58.175 7.457 1.00 20.09 173 MET A N 1
ATOM 1226 C CA . MET A 1 157 ? 13.875 59.013 6.257 1.00 24.47 173 MET A CA 1
ATOM 1227 C C . MET A 1 157 ? 15.112 59.910 6.188 1.00 21.84 173 MET A C 1
ATOM 1228 O O . MET A 1 157 ? 15.680 60.120 5.098 1.00 23.31 173 MET A O 1
ATOM 1233 N N . LYS A 1 158 ? 15.533 60.448 7.328 1.00 22.45 174 LYS A N 1
ATOM 1234 C CA . LYS A 1 158 ? 16.720 61.295 7.386 1.00 23.94 174 LYS A CA 1
ATOM 1235 C C . LYS A 1 158 ? 17.967 60.543 6.922 1.00 26.65 174 LYS A C 1
ATOM 1236 O O . LYS A 1 158 ? 18.863 61.136 6.312 1.00 28.57 174 LYS A O 1
ATOM 1242 N N . GLN A 1 159 ? 18.029 59.241 7.201 1.00 18.07 175 GLN A N 1
ATOM 1243 C CA . GLN A 1 159 ? 19.225 58.465 6.850 1.00 20.80 175 GLN A CA 1
ATOM 1244 C C . GLN A 1 159 ? 19.303 58.149 5.354 1.00 23.36 175 GLN A C 1
ATOM 1245 O O . GLN A 1 159 ? 20.401 58.057 4.801 1.00 27.22 175 GLN A O 1
ATOM 1251 N N . VAL A 1 160 ? 18.154 57.976 4.702 1.00 21.00 176 VAL A N 1
ATOM 1252 C CA . VAL A 1 160 ? 18.118 57.508 3.306 1.00 23.15 176 VAL A CA 1
ATOM 1253 C C . VAL A 1 160 ? 17.937 58.626 2.280 1.00 23.73 176 VAL A C 1
ATOM 1254 O O . VAL A 1 160 ? 18.086 58.395 1.078 1.00 29.87 176 VAL A O 1
ATOM 1258 N N . LYS A 1 161 ? 17.627 59.828 2.744 1.00 25.94 177 LYS A N 1
ATOM 1259 C CA . LYS A 1 161 ? 17.402 60.956 1.844 1.00 27.88 177 LYS A CA 1
ATOM 1260 C C . LYS A 1 161 ? 18.673 61.469 1.180 1.00 30.61 177 LYS A C 1
ATOM 1261 O O . LYS A 1 161 ? 19.751 61.470 1.781 1.00 30.42 177 LYS A O 1
ATOM 1267 N N . LEU A 1 162 ? 18.540 61.911 -0.067 1.00 28.29 178 LEU A N 1
ATOM 1268 C CA . LEU A 1 162 ? 19.570 62.741 -0.670 1.00 32.06 178 LEU A CA 1
ATOM 1269 C C . LEU A 1 162 ? 19.554 64.074 0.064 1.00 35.87 178 LEU A C 1
ATOM 1270 O O . LEU A 1 162 ? 18.582 64.821 -0.041 1.00 39.23 178 LEU A O 1
ATOM 1275 N N . GLU A 1 163 ? 20.609 64.372 0.814 1.00 33.47 179 GLU A N 1
ATOM 1276 C CA . GLU A 1 163 ? 20.607 65.580 1.636 1.00 38.27 179 GLU A CA 1
ATOM 1277 C C . GLU A 1 163 ? 21.343 66.722 0.949 1.00 40.00 179 GLU A C 1
ATOM 1278 O O . GLU A 1 163 ? 22.429 66.529 0.409 1.00 35.82 179 GLU A O 1
ATOM 1284 N N . HIS A 1 164 ? 20.741 67.908 0.953 1.00 45.73 180 HIS A N 1
ATOM 1285 C CA . HIS A 1 164 ? 21.390 69.079 0.374 1.00 45.10 180 HIS A CA 1
ATOM 1286 C C . HIS A 1 164 ? 22.081 69.902 1.457 1.00 46.89 180 HIS A C 1
ATOM 1287 O O . HIS A 1 164 ? 21.531 70.106 2.539 1.00 45.62 180 HIS A O 1
ATOM 1294 N N . HIS A 1 165 ? 23.292 70.362 1.157 1.00 41.57 181 HIS A N 1
ATOM 1295 C CA . HIS A 1 165 ? 24.076 71.174 2.085 1.00 38.94 181 HIS A CA 1
ATOM 1296 C C . HIS A 1 165 ? 24.502 72.490 1.444 1.00 41.19 181 HIS A C 1
ATOM 1297 O O . HIS A 1 165 ? 24.488 72.629 0.217 1.00 34.94 181 HIS A O 1
ATOM 1304 N N . HIS A 1 166 ? 24.908 73.445 2.276 1.00 42.45 182 HIS A N 1
ATOM 1305 C CA . HIS A 1 166 ? 25.406 74.725 1.784 1.00 39.44 182 HIS A CA 1
ATOM 1306 C C . HIS A 1 166 ? 26.884 74.905 2.116 1.00 42.92 182 HIS A C 1
ATOM 1307 O O . HIS A 1 166 ? 27.410 74.254 3.021 1.00 42.88 182 HIS A O 1
#

B-factor: mean 28.82, std 11.86, range [11.15, 76.45]

Foldseek 3Di:
DEEEEEEAAPLCQVLLVCLLVVHDPPPDDQDPAWDWDWDDDDNDIYIYIGGGHYPVCPVCSVVPLAPHQAYEYGGAQQCPVCLVVRLVVVVVVCPDPSCFAHEYEYEQEDPVDPRGDDQVVSCVSNVVVPDDGYHYDYWYYYSVVSPGSVVRVVVSCVRRDPDDDD

InterPro domains:
  IPR005225 Small GTP-binding domain [TIGR00231] (16-136)
  IPR006689 Small GTPase superfamily, ARF/SAR type [PF00025] (4-175)
  IPR006689 Small GTPase superfamily, ARF/SAR type [PR00328] (18-41)
  IPR006689 Small GTPase superfamily, ARF/SAR type [PR00328] (46-70)
  IPR006689 Small GTPase superfamily, ARF/SAR type [PR00328] (73-98)
  IPR006689 Small GTPase superfamily, ARF/SAR type [PR00328] (118-139)
  IPR006689 Small GTPase superfamily, ARF/SAR type [SM00178] (1-176)
  IPR027417 P-loop containing nucleoside triphosphate hydrolase [G3DSA:3.40.50.300] (17-177)
  IPR027417 P-loop containing nucleoside triphosphate hydrolase [SSF52540] (13-176)
  IPR044612 ADP-ribosylation factor-like protein 2/3 [PTHR45697] (1-176)

Radius of gyration: 15.02 Å; Cα contacts (8 Å, |Δi|>4): 286; chains: 1; bounding box: 39×47×34 Å

Nearest PDB structures (foldseek):
  5di3-assembly1_A  TM=9.805E-01  e=7.230E-32  Chlamydomonas reinhardtii
  3bh7-assembly1_A  TM=9.920E-01  e=2.063E-27  Mus musculus
  4zi2-assembly2_B  TM=9.961E-01  e=6.923E-27  Mus musculus
  3bh6-assembly1_A  TM=9.939E-01  e=3.629E-26  Mus musculus
  3dof-assembly1_A  TM=9.879E-01  e=2.010E-24  Homo sapiens

Sequence (166 aa):
ARILVLGLDNAGKTTILKALSEEDITTITPTQGFNIKSLSRDGFNLKIWDIGGQKSIRPYWRNYFDQTDALIYVIDSADSKRLSESEFELTELLQEEKMTGVPLLVFANKQDLVGALAADEIASTLDLTSIRDRPWQIQACSAKQGTGLKEGMEWMMKQVKLEHHH

Solvent-accessible surface area: 9242 Å² total; per-residue (Å²): 52,36,0,0,6,0,0,10,28,105,3,15,14,22,32,6,11,70,28,31,12,146,104,78,56,113,104,48,100,122,29,171,41,85,53,82,81,68,13,77,124,118,87,49,109,5,100,2,42,0,5,2,5,92,118,96,38,10,72,130,11,157,90,36,9,74,161,14,64,1,1,3,0,0,6,19,0,35,30,75,174,53,24,96,57,2,53,109,17,3,62,92,8,32,149,71,155,124,0,96,34,16,15,0,1,0,0,0,4,42,60,65,89,156,62,28,51,44,26,103,84,1,15,88,64,10,78,0,103,65,25,201,76,19,61,79,63,34,39,35,3,3,8,141,125,41,91,11,9,142,90,0,20,68,35,0,17,142,64,39,87,182,112,180,129,152

CATH classification: 3.40.50.300